Protein AF-A0A1V5QE15-F1 (afdb_monomer_lite)

pLDDT: mean 81.08, std 16.05, range [47.53, 97.56]

Radius of gyration: 15.34 Å; chains: 1; bounding box: 37×34×37 Å

Foldseek 3Di:
DVQCCVPPNPPPDVVVVVVCVVVVVGQFDQPPLLAPVCLVVLVVV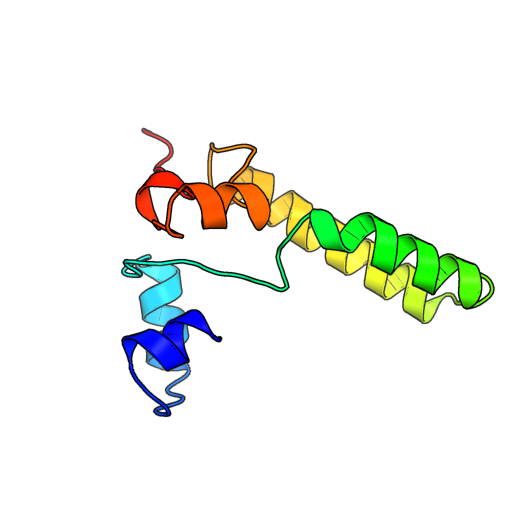CVVVVNDVVSVVVSVVSVVVSVCCCVPQAPDNCLRHNVVCVVVVRGSCVSHPDPPD

Secondary structure (DSSP, 8-state):
-HHHHHHH-S---HHHHHHHHHTT--SB---TTS-GGGHHHHHHHHHHTTS-HHHHHHHHHHHHHHHHHHHHS-S-TTTT-HHHHHHTTTBHHHHS-----

Structure (mmCIF, N/CA/C/O backbone):
data_AF-A0A1V5QE15-F1
#
_entry.id   AF-A0A1V5QE15-F1
#
loop_
_atom_site.group_PDB
_atom_site.id
_atom_site.type_symbol
_atom_site.label_atom_id
_atom_site.label_alt_id
_atom_site.label_comp_id
_atom_site.label_asym_id
_atom_site.label_entity_id
_atom_site.label_seq_id
_atom_site.pdbx_PDB_ins_code
_atom_site.Cartn_x
_atom_site.Cartn_y
_atom_site.Cartn_z
_atom_site.occupancy
_atom_site.B_iso_or_equiv
_atom_site.auth_seq_id
_atom_site.auth_comp_id
_atom_site.auth_asym_id
_atom_site.auth_atom_id
_atom_site.pdbx_PDB_model_num
ATOM 1 N N . MET A 1 1 ? 5.395 -11.832 -4.878 1.00 49.94 1 MET A N 1
ATOM 2 C CA . MET A 1 1 ? 4.986 -13.255 -4.774 1.00 49.94 1 MET A CA 1
ATOM 3 C C . MET A 1 1 ? 4.272 -13.735 -6.039 1.00 49.94 1 MET A C 1
ATOM 5 O O . MET A 1 1 ? 4.802 -14.626 -6.684 1.00 49.94 1 MET A O 1
ATOM 9 N N . LEU A 1 2 ? 3.154 -13.119 -6.454 1.00 51.25 2 LEU A N 1
ATOM 10 C CA . LEU A 1 2 ? 2.493 -13.420 -7.743 1.00 51.25 2 LEU A CA 1
ATOM 11 C C . LEU A 1 2 ? 3.379 -13.117 -8.971 1.00 51.25 2 LEU A C 1
ATOM 13 O O . LEU A 1 2 ? 3.394 -13.891 -9.921 1.00 51.25 2 LEU A O 1
ATOM 17 N N . ASP A 1 3 ? 4.165 -12.042 -8.912 1.00 51.41 3 ASP A N 1
ATOM 18 C CA . ASP A 1 3 ? 5.037 -11.588 -10.011 1.00 51.41 3 ASP A CA 1
ATOM 19 C C . ASP A 1 3 ? 6.124 -12.621 -10.330 1.00 51.41 3 ASP A C 1
ATOM 21 O O . ASP A 1 3 ? 6.329 -13.002 -11.476 1.00 51.41 3 ASP A O 1
ATOM 25 N N . TYR A 1 4 ? 6.748 -13.157 -9.283 1.00 49.56 4 TYR A N 1
ATOM 26 C CA . TYR A 1 4 ? 7.773 -14.191 -9.378 1.00 49.56 4 TYR A CA 1
ATOM 27 C C . TYR A 1 4 ? 7.204 -15.539 -9.846 1.00 49.56 4 TYR A C 1
ATOM 29 O O . TYR A 1 4 ? 7.787 -16.181 -10.712 1.00 49.56 4 TYR A O 1
ATOM 37 N N . LEU A 1 5 ? 6.018 -15.926 -9.360 1.00 55.81 5 LEU A N 1
ATOM 38 C CA . LEU A 1 5 ? 5.313 -17.130 -9.823 1.00 55.81 5 LEU A CA 1
ATOM 39 C C . LEU A 1 5 ? 4.966 -17.077 -11.319 1.00 55.81 5 LEU A C 1
ATOM 41 O O . LEU A 1 5 ? 4.997 -18.105 -11.992 1.00 55.81 5 LEU A O 1
ATOM 45 N N . ARG A 1 6 ? 4.645 -15.889 -11.844 1.00 55.31 6 ARG A N 1
ATOM 46 C CA . ARG A 1 6 ? 4.318 -15.692 -13.261 1.00 55.31 6 ARG A CA 1
ATOM 47 C C . ARG A 1 6 ? 5.556 -15.607 -14.156 1.00 55.31 6 ARG A C 1
ATOM 49 O O . ARG A 1 6 ? 5.504 -16.102 -15.275 1.00 55.31 6 ARG A O 1
ATOM 56 N N . GLU A 1 7 ? 6.630 -14.973 -13.691 1.00 57.59 7 GLU A N 1
ATOM 57 C CA . GLU A 1 7 ? 7.847 -14.747 -14.487 1.00 57.59 7 GLU A CA 1
ATOM 58 C C . GLU A 1 7 ? 8.815 -15.953 -14.444 1.00 57.59 7 GLU A C 1
ATOM 60 O O . GLU A 1 7 ? 9.459 -16.247 -15.446 1.00 57.59 7 GLU A O 1
ATOM 65 N N . TYR A 1 8 ? 8.881 -16.692 -13.326 1.00 56.41 8 TYR A N 1
ATOM 66 C CA . TYR A 1 8 ? 9.831 -17.799 -13.100 1.00 56.41 8 TYR A CA 1
ATOM 67 C C . TYR A 1 8 ? 9.173 -19.179 -12.866 1.00 56.41 8 TYR A C 1
ATOM 69 O O . TYR A 1 8 ? 9.870 -20.195 -12.790 1.00 56.41 8 TYR A O 1
ATOM 77 N N . GLY A 1 9 ? 7.839 -19.257 -12.779 1.00 55.06 9 GLY A N 1
ATOM 78 C CA . GLY A 1 9 ? 7.102 -20.490 -12.463 1.00 55.06 9 GLY A CA 1
ATOM 79 C C . GLY A 1 9 ? 7.080 -20.835 -10.964 1.00 55.06 9 GLY A C 1
ATOM 80 O O . GLY A 1 9 ? 7.522 -20.060 -10.119 1.00 55.06 9 GLY A O 1
ATOM 81 N N . PHE A 1 10 ? 6.566 -22.022 -10.604 1.00 50.22 10 PHE A N 1
ATOM 82 C CA . PHE A 1 10 ? 6.447 -22.517 -9.213 1.00 50.22 10 PHE A CA 1
ATOM 83 C C . PHE A 1 10 ? 7.791 -22.969 -8.605 1.00 50.22 10 PHE A C 1
ATOM 85 O O . PHE A 1 10 ? 7.893 -24.000 -7.946 1.00 50.22 10 PHE A O 1
ATOM 92 N N . ARG A 1 11 ? 8.862 -22.213 -8.842 1.00 51.62 11 ARG A N 1
ATOM 93 C CA . ARG A 1 11 ? 10.180 -22.439 -8.246 1.00 51.62 11 ARG A CA 1
ATOM 94 C C . ARG A 1 11 ? 10.382 -21.401 -7.159 1.00 51.62 11 ARG A C 1
ATOM 96 O O . ARG A 1 11 ? 11.018 -20.400 -7.418 1.00 51.62 11 ARG A O 1
ATOM 103 N N . LEU A 1 12 ? 9.803 -21.592 -5.971 1.00 49.47 12 LEU A N 1
ATOM 104 C CA . LEU A 1 12 ? 9.932 -20.665 -4.833 1.00 49.47 12 LEU A CA 1
ATOM 105 C C . LEU A 1 12 ? 11.373 -20.645 -4.286 1.00 49.47 12 LEU A C 1
ATOM 107 O O . LEU A 1 12 ? 11.650 -21.163 -3.207 1.00 49.47 12 LEU A O 1
ATOM 111 N N . ASN A 1 13 ? 12.306 -20.053 -5.029 1.00 58.50 13 ASN A N 1
ATOM 112 C CA . ASN A 1 13 ? 13.656 -19.797 -4.560 1.00 58.50 13 ASN A CA 1
ATOM 113 C C . ASN A 1 13 ? 13.698 -18.406 -3.921 1.00 58.50 13 ASN A C 1
ATOM 115 O O . ASN A 1 13 ? 13.771 -17.381 -4.598 1.00 58.50 13 ASN A O 1
ATOM 119 N N . LEU A 1 14 ? 13.642 -18.370 -2.588 1.00 55.75 14 LEU A N 1
ATOM 120 C CA . LEU A 1 14 ? 13.657 -17.125 -1.813 1.00 55.75 14 LEU A CA 1
ATOM 121 C C . LEU A 1 14 ? 14.877 -16.254 -2.142 1.00 55.75 14 LEU A C 1
ATOM 123 O O . LEU A 1 14 ? 14.758 -15.034 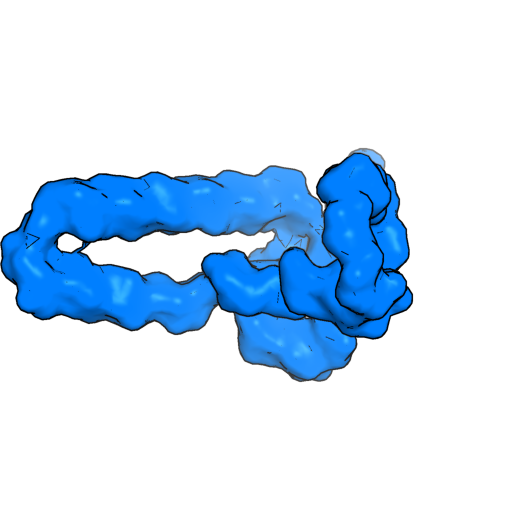-2.186 1.00 55.75 14 LEU A O 1
ATOM 127 N N . ARG A 1 15 ? 16.034 -16.859 -2.438 1.00 60.44 15 ARG A N 1
ATOM 128 C CA . ARG A 1 15 ? 17.254 -16.116 -2.774 1.00 60.44 15 ARG A CA 1
ATOM 129 C C . ARG A 1 15 ? 17.114 -15.361 -4.094 1.00 60.44 15 ARG A C 1
ATOM 131 O O . ARG A 1 15 ? 17.517 -14.207 -4.170 1.00 60.44 15 ARG A O 1
ATOM 138 N N . GLU A 1 16 ? 16.513 -15.982 -5.105 1.00 60.00 16 GLU A N 1
ATOM 139 C CA . GLU A 1 16 ? 16.232 -15.328 -6.388 1.00 60.00 16 GLU A CA 1
ATOM 140 C C . GLU A 1 16 ? 15.116 -14.293 -6.272 1.00 60.00 16 GLU A C 1
ATOM 142 O O . GLU A 1 16 ? 15.199 -13.253 -6.913 1.00 60.00 16 GLU A O 1
ATOM 147 N N . LEU A 1 17 ? 14.111 -14.525 -5.423 1.00 61.84 17 LEU A N 1
ATOM 148 C CA . LEU A 1 17 ? 13.073 -13.536 -5.130 1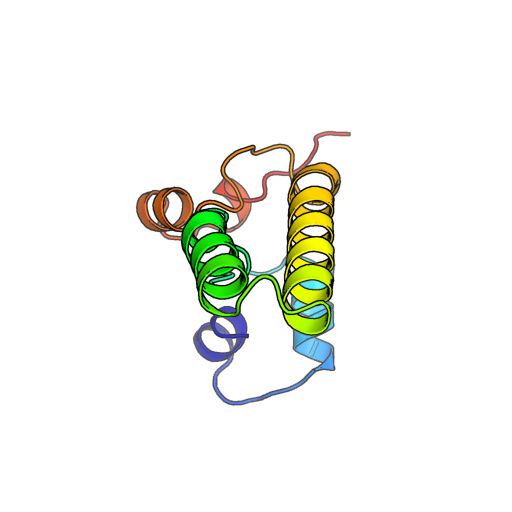.00 61.84 17 LEU A CA 1
ATOM 149 C C . LEU A 1 17 ? 13.683 -12.258 -4.533 1.00 61.84 17 LEU A C 1
ATOM 151 O O . LEU A 1 17 ? 13.402 -11.160 -5.012 1.00 61.84 17 LEU A O 1
ATOM 155 N N . PHE A 1 18 ? 14.531 -12.399 -3.509 1.00 63.84 18 PHE A N 1
ATOM 156 C CA . PHE A 1 18 ? 15.216 -11.264 -2.891 1.00 63.84 18 PHE A CA 1
ATOM 157 C C . PHE A 1 18 ? 16.208 -10.613 -3.854 1.00 63.84 18 PHE A C 1
ATOM 159 O O . PHE A 1 18 ? 16.232 -9.392 -3.934 1.00 63.84 18 PHE A O 1
ATOM 166 N N . HIS A 1 19 ? 16.962 -11.393 -4.632 1.00 65.88 19 HIS A N 1
ATOM 167 C CA . HIS A 1 19 ? 17.895 -10.857 -5.622 1.00 65.88 19 HIS A CA 1
ATOM 168 C C . HIS A 1 19 ? 17.171 -10.095 -6.740 1.00 65.88 19 HIS A C 1
ATOM 170 O O . HIS A 1 19 ? 17.549 -8.977 -7.050 1.00 65.88 19 HIS A O 1
ATOM 176 N N . ALA A 1 20 ? 16.095 -10.638 -7.312 1.00 63.47 20 ALA A N 1
ATOM 177 C CA . ALA A 1 20 ? 15.303 -9.959 -8.339 1.00 63.47 20 ALA A CA 1
ATOM 178 C C . ALA A 1 20 ? 14.579 -8.715 -7.796 1.00 63.47 20 ALA A C 1
ATOM 180 O O . ALA A 1 20 ? 14.425 -7.727 -8.511 1.00 63.47 20 ALA A O 1
ATOM 181 N N . SER A 1 21 ? 14.174 -8.735 -6.521 1.00 64.12 21 SER A N 1
ATOM 182 C CA . SER A 1 21 ? 13.594 -7.573 -5.841 1.00 64.12 21 SER A CA 1
ATOM 183 C C . SER A 1 21 ? 14.617 -6.498 -5.505 1.00 64.12 21 SER A C 1
ATOM 185 O O . SER A 1 21 ? 14.290 -5.317 -5.593 1.00 64.12 21 SER A O 1
ATOM 187 N N . TYR A 1 22 ? 15.832 -6.888 -5.127 1.00 62.25 22 TYR A N 1
ATOM 188 C CA . TYR A 1 22 ? 16.916 -5.968 -4.806 1.00 62.25 22 TYR A CA 1
ATOM 189 C C . TYR A 1 22 ? 17.505 -5.343 -6.075 1.00 62.25 22 TYR A C 1
ATOM 191 O O . TYR A 1 22 ? 17.590 -4.124 -6.179 1.00 62.25 22 TYR A O 1
ATOM 199 N N . GLU A 1 23 ? 17.793 -6.169 -7.081 1.00 66.56 23 GLU A N 1
ATOM 200 C CA . GLU A 1 23 ? 18.293 -5.750 -8.398 1.00 66.56 23 GLU A CA 1
ATOM 201 C C . GLU A 1 23 ? 17.192 -5.181 -9.312 1.00 66.56 23 GLU A C 1
ATOM 203 O O . GLU A 1 23 ? 17.472 -4.747 -10.427 1.00 66.56 23 GLU A O 1
ATOM 208 N N . ARG A 1 24 ? 15.926 -5.188 -8.863 1.00 63.22 24 ARG A N 1
ATOM 209 C CA . ARG A 1 24 ? 14.753 -4.651 -9.583 1.00 63.22 24 ARG A CA 1
ATOM 210 C C . ARG A 1 24 ? 14.655 -5.129 -11.040 1.00 63.22 24 ARG A C 1
ATOM 212 O O . ARG A 1 24 ? 14.254 -4.388 -11.935 1.00 63.22 24 ARG A O 1
ATOM 219 N N . THR A 1 25 ? 14.991 -6.393 -11.293 1.00 65.44 25 THR A N 1
ATOM 220 C CA . THR A 1 25 ? 15.028 -6.975 -12.650 1.00 65.44 25 THR A CA 1
ATOM 221 C C . THR A 1 25 ? 13.650 -7.365 -13.189 1.00 65.44 25 THR A C 1
ATOM 223 O O . THR A 1 25 ? 13.540 -7.904 -14.293 1.00 65.44 25 THR A O 1
ATOM 226 N N . PHE A 1 26 ? 12.582 -7.094 -12.435 1.00 67.69 26 PHE A N 1
ATOM 227 C CA . PHE A 1 26 ? 11.221 -7.418 -12.836 1.00 67.69 26 PHE A CA 1
ATOM 228 C C . PHE A 1 26 ? 10.790 -6.590 -14.048 1.00 67.69 26 PHE A C 1
ATOM 230 O O . PHE A 1 26 ? 10.842 -5.363 -14.035 1.00 67.69 26 PHE A O 1
ATOM 237 N N . LYS A 1 27 ? 10.291 -7.258 -15.094 1.00 72.94 27 LYS A N 1
ATOM 238 C CA . LYS A 1 27 ? 9.635 -6.573 -16.218 1.00 72.94 27 LYS A CA 1
ATOM 239 C C . LYS A 1 27 ? 8.253 -6.059 -15.822 1.00 72.94 27 LYS A C 1
ATOM 241 O O . LYS A 1 27 ? 7.830 -5.006 -16.293 1.00 72.94 27 LYS A O 1
ATOM 246 N N . ARG A 1 28 ? 7.549 -6.800 -14.958 1.00 76.06 28 ARG A N 1
ATOM 247 C CA . ARG A 1 28 ? 6.207 -6.455 -14.477 1.00 76.06 28 ARG A CA 1
ATOM 248 C C . ARG A 1 28 ? 6.105 -6.529 -12.960 1.00 76.06 28 ARG A C 1
ATOM 250 O O . ARG A 1 28 ? 6.689 -7.411 -12.339 1.00 76.06 28 ARG A O 1
ATOM 257 N N . THR A 1 29 ? 5.325 -5.634 -12.362 1.00 81.38 29 THR A N 1
ATOM 258 C CA . THR A 1 29 ? 5.154 -5.553 -10.905 1.00 81.38 29 THR A CA 1
ATOM 259 C C . THR A 1 29 ? 3.693 -5.371 -10.526 1.00 81.38 29 THR A C 1
ATOM 261 O O . THR A 1 29 ? 3.119 -4.303 -10.729 1.00 81.38 29 THR A O 1
ATOM 264 N N . PHE A 1 30 ? 3.085 -6.405 -9.942 1.00 78.00 30 PHE A N 1
ATOM 265 C CA . PHE A 1 30 ? 1.667 -6.410 -9.586 1.00 78.00 30 PHE A CA 1
ATOM 266 C C . PHE A 1 30 ? 1.417 -6.022 -8.127 1.00 78.00 30 PHE A C 1
ATOM 268 O O . PHE A 1 30 ? 0.350 -5.481 -7.865 1.00 78.00 30 PHE A O 1
ATOM 275 N N . LEU A 1 31 ? 2.362 -6.273 -7.194 1.00 82.56 31 LEU A N 1
ATOM 276 C CA . LEU A 1 31 ? 2.281 -6.065 -5.720 1.00 82.56 31 LEU A CA 1
ATOM 277 C C . LEU A 1 31 ? 0.853 -5.831 -5.195 1.00 82.56 31 LEU A C 1
ATOM 279 O O . LEU A 1 31 ? 0.505 -4.723 -4.791 1.00 82.56 31 LEU A O 1
ATOM 283 N N . VAL A 1 32 ? 0.008 -6.862 -5.261 1.00 84.25 32 VAL A N 1
ATOM 284 C CA . VAL A 1 32 ? -1.436 -6.714 -5.013 1.00 84.25 32 VAL A CA 1
ATOM 285 C C . VAL A 1 32 ? -1.720 -6.253 -3.586 1.00 84.25 32 VAL A C 1
ATOM 287 O O . VAL A 1 32 ? -2.560 -5.387 -3.400 1.00 84.25 32 VAL A O 1
ATOM 290 N N . LEU A 1 33 ? -0.995 -6.779 -2.595 1.00 84.06 33 LEU A N 1
ATOM 291 C CA . LEU A 1 33 ? -1.146 -6.406 -1.180 1.00 84.06 33 LEU A CA 1
ATOM 292 C C . LEU A 1 33 ? -0.583 -5.014 -0.846 1.00 84.06 33 LEU A C 1
ATOM 294 O O . LEU A 1 33 ? -0.847 -4.489 0.233 1.00 84.06 33 LEU A O 1
ATOM 298 N N . HIS A 1 34 ? 0.161 -4.410 -1.774 1.00 88.56 34 HIS A N 1
ATOM 299 C CA . HIS A 1 34 ? 0.737 -3.073 -1.653 1.00 88.56 34 HIS A CA 1
ATOM 300 C C . HIS A 1 34 ? -0.044 -2.117 -2.549 1.00 88.56 34 HIS A C 1
ATOM 302 O O . HIS A 1 34 ? 0.483 -1.541 -3.502 1.00 88.56 34 HIS A O 1
ATOM 308 N N . ALA A 1 35 ? -1.345 -2.043 -2.288 1.00 92.38 35 ALA A N 1
ATOM 309 C CA . ALA A 1 35 ? -2.264 -1.186 -3.012 1.00 92.38 35 ALA A CA 1
ATOM 310 C C . ALA A 1 35 ? -3.004 -0.276 -2.028 1.00 92.38 35 ALA A C 1
ATOM 312 O O . ALA A 1 35 ? -3.624 -0.767 -1.080 1.00 92.38 35 ALA A O 1
ATOM 313 N N . TRP A 1 36 ? -2.966 1.038 -2.259 1.00 92.44 36 TRP A N 1
ATOM 314 C CA . TRP A 1 36 ? -3.703 2.016 -1.445 1.00 92.44 36 TRP A CA 1
ATOM 315 C C . TRP A 1 36 ? -5.217 1.790 -1.489 1.00 92.44 36 TRP A C 1
ATOM 317 O O . TRP A 1 36 ? -5.934 2.172 -0.567 1.00 92.44 36 TRP A O 1
ATOM 327 N N . GLU A 1 37 ? -5.709 1.118 -2.528 1.00 94.56 37 GLU A N 1
ATOM 328 C CA . GLU A 1 37 ? -7.107 0.726 -2.670 1.00 94.56 37 GLU A CA 1
ATOM 329 C C . GLU A 1 37 ? -7.588 -0.231 -1.559 1.00 94.56 37 GLU A C 1
ATOM 331 O O . GLU A 1 37 ? -8.791 -0.318 -1.323 1.00 94.56 37 GLU A O 1
ATOM 336 N N . TRP A 1 38 ? -6.684 -0.897 -0.824 1.00 92.69 38 TRP A N 1
ATOM 337 C CA . TRP A 1 38 ? -7.049 -1.713 0.344 1.00 92.69 38 TRP A CA 1
ATOM 338 C C . TRP A 1 38 ? -7.350 -0.895 1.599 1.00 92.69 38 TRP A C 1
ATOM 340 O O . TRP A 1 38 ? -8.066 -1.383 2.471 1.00 92.69 38 TRP A O 1
ATOM 350 N N . THR A 1 39 ? -6.866 0.345 1.699 1.00 93.81 39 THR A N 1
ATOM 351 C CA . THR A 1 39 ? -7.062 1.209 2.872 1.00 93.81 39 THR A CA 1
ATOM 352 C C . THR A 1 39 ? -8.519 1.293 3.348 1.00 93.81 39 THR A C 1
ATOM 354 O O . THR A 1 39 ? -8.747 1.049 4.534 1.00 93.81 39 THR A O 1
ATOM 357 N N . PRO A 1 40 ? -9.533 1.568 2.496 1.00 94.62 40 PRO A N 1
ATOM 358 C CA . PRO A 1 40 ? -10.925 1.603 2.952 1.00 94.62 40 PRO A CA 1
ATOM 359 C C . PRO A 1 40 ? -11.411 0.259 3.511 1.00 94.62 40 PRO A C 1
ATOM 361 O O . PRO A 1 40 ? -12.157 0.242 4.487 1.00 94.62 40 PRO A O 1
ATOM 364 N N . LEU A 1 41 ? -10.967 -0.865 2.940 1.00 94.62 41 LEU A N 1
ATOM 365 C CA . LEU A 1 41 ? -11.346 -2.201 3.406 1.00 94.62 41 LEU A CA 1
ATOM 366 C C . LEU A 1 41 ? -10.698 -2.534 4.754 1.00 94.62 41 LEU A C 1
ATOM 368 O O . LEU A 1 41 ? -11.361 -3.083 5.632 1.00 94.62 41 LEU A O 1
ATOM 372 N N . VAL A 1 42 ? -9.436 -2.147 4.948 1.00 95.00 42 VAL A N 1
ATOM 373 C CA . VAL A 1 42 ? -8.732 -2.300 6.229 1.00 95.00 42 VAL A CA 1
ATOM 374 C C . VAL A 1 42 ? -9.397 -1.449 7.314 1.00 95.00 42 VAL A C 1
ATOM 376 O O . VAL A 1 42 ? -9.664 -1.953 8.403 1.00 95.00 42 VAL A O 1
ATOM 379 N N . ILE A 1 43 ? -9.735 -0.190 7.017 1.00 95.19 43 ILE A N 1
ATOM 380 C CA . ILE A 1 43 ? -10.442 0.695 7.957 1.00 95.19 43 ILE A CA 1
ATOM 381 C C . ILE A 1 43 ? -11.814 0.114 8.322 1.00 95.19 43 ILE A C 1
ATOM 383 O O . ILE A 1 43 ? -12.155 0.052 9.503 1.00 95.19 43 ILE A O 1
ATOM 387 N N . ALA A 1 44 ? -12.582 -0.358 7.335 1.00 96.50 44 ALA A N 1
ATOM 388 C CA . ALA A 1 44 ? -13.882 -0.981 7.571 1.00 96.50 44 ALA A CA 1
ATOM 389 C C . ALA A 1 44 ? -13.766 -2.244 8.441 1.00 96.50 44 ALA A C 1
ATOM 391 O O . ALA A 1 44 ? -14.559 -2.427 9.362 1.00 96.50 44 ALA A O 1
ATOM 392 N N . ALA A 1 45 ? -12.746 -3.078 8.214 1.00 95.75 45 ALA A N 1
ATOM 393 C CA . ALA A 1 45 ? -12.484 -4.262 9.030 1.00 95.75 45 ALA A CA 1
ATOM 394 C C . ALA A 1 45 ? -12.164 -3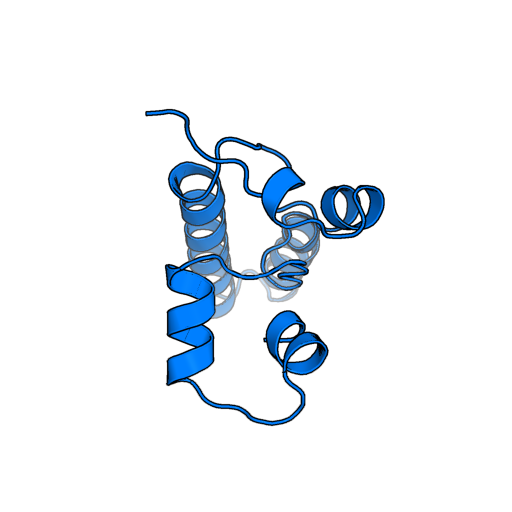.905 10.492 1.00 95.75 45 ALA A C 1
ATOM 396 O O . ALA A 1 45 ? -12.713 -4.518 11.409 1.00 95.75 45 ALA A O 1
ATOM 397 N N . VAL A 1 46 ? -11.329 -2.886 10.725 1.00 97.12 46 VAL A N 1
ATOM 398 C CA . VAL A 1 46 ? -11.041 -2.392 12.083 1.00 97.12 46 VAL A CA 1
ATOM 399 C C . VAL A 1 46 ? -12.317 -1.865 12.741 1.00 97.12 46 VAL A C 1
ATOM 401 O O . VAL A 1 46 ? -12.602 -2.223 13.884 1.00 97.12 46 VAL A O 1
ATOM 404 N N . TRP A 1 47 ? -13.126 -1.086 12.019 1.00 96.75 47 TRP A N 1
ATOM 405 C CA . TRP A 1 47 ? -14.390 -0.553 12.530 1.00 96.75 47 TRP A CA 1
ATOM 406 C C . TRP A 1 47 ? -15.382 -1.660 12.911 1.00 96.75 47 TRP A C 1
ATOM 408 O O . TRP A 1 47 ? -15.876 -1.685 14.037 1.00 96.75 47 TRP A O 1
ATOM 418 N N . TRP A 1 48 ? -15.625 -2.626 12.019 1.00 97.56 48 TRP A N 1
ATOM 419 C CA . TRP A 1 48 ? -16.529 -3.754 12.278 1.00 97.56 48 TRP A CA 1
ATOM 420 C C . TRP A 1 48 ? -16.064 -4.662 13.413 1.00 97.56 48 TRP A C 1
ATOM 422 O O . TRP A 1 48 ? -16.892 -5.285 14.071 1.00 97.56 48 TRP A O 1
ATOM 432 N N . SER A 1 49 ? -14.761 -4.709 13.688 1.00 96.12 49 SER A N 1
ATOM 433 C CA . SER A 1 49 ? -14.220 -5.455 14.827 1.00 96.12 49 SER A CA 1
ATOM 434 C C . SER A 1 49 ? -14.424 -4.774 16.187 1.00 96.12 49 SER A C 1
ATOM 436 O O . SER A 1 49 ? -13.939 -5.287 17.194 1.00 96.12 49 SER A O 1
ATOM 438 N N . GLY A 1 50 ? -15.082 -3.608 16.227 1.00 96.00 50 GLY A N 1
ATOM 439 C CA . GLY A 1 50 ? -15.190 -2.792 17.437 1.00 96.00 50 GLY A CA 1
ATOM 440 C C . GLY A 1 50 ? -13.855 -2.160 17.832 1.00 96.00 50 GLY A C 1
ATOM 441 O O . GLY A 1 50 ? -13.567 -2.040 19.018 1.00 96.00 50 GLY A O 1
ATOM 442 N N . ALA A 1 51 ? -13.026 -1.805 16.842 1.00 93.31 51 ALA A N 1
ATOM 443 C CA . ALA A 1 51 ? -11.668 -1.298 17.036 1.00 93.31 51 ALA A CA 1
ATOM 444 C C . ALA A 1 51 ? -10.777 -2.247 17.860 1.00 93.31 51 ALA A C 1
ATOM 446 O O . ALA A 1 51 ? -10.050 -1.817 18.757 1.00 93.31 51 ALA A O 1
ATOM 447 N N . ASN A 1 52 ? -10.812 -3.549 17.543 1.00 96.56 52 ASN A N 1
ATOM 448 C CA . ASN A 1 52 ? -9.946 -4.537 18.181 1.00 96.56 52 ASN A CA 1
ATOM 449 C C . ASN A 1 52 ? -8.472 -4.074 18.114 1.00 96.56 52 ASN A C 1
ATOM 451 O O . ASN A 1 52 ? -7.968 -3.825 17.013 1.00 96.56 52 ASN A O 1
ATOM 455 N N . PRO A 1 53 ? -7.760 -3.985 19.253 1.00 96.44 53 PRO A N 1
ATOM 456 C CA . PRO A 1 53 ? -6.425 -3.392 19.310 1.00 96.44 53 PRO A CA 1
ATOM 457 C C . PRO A 1 53 ? -5.391 -4.137 18.457 1.00 96.44 53 PRO A C 1
ATOM 459 O O . PRO A 1 53 ? -4.484 -3.510 17.915 1.00 96.44 53 PRO A O 1
ATOM 462 N N . TRP A 1 54 ? -5.543 -5.451 18.267 1.00 97.00 54 TRP A N 1
ATOM 463 C CA . TRP A 1 54 ? -4.657 -6.236 17.405 1.00 97.00 54 TRP A CA 1
ATOM 464 C C . TRP A 1 54 ? -4.846 -5.890 15.930 1.00 97.00 54 TRP A C 1
ATOM 466 O O . TRP A 1 54 ? -3.869 -5.699 15.208 1.00 97.00 54 TRP A O 1
ATOM 476 N N . LEU A 1 55 ? -6.101 -5.765 15.487 1.00 95.69 55 LEU A N 1
ATOM 477 C CA . LEU A 1 55 ? -6.418 -5.378 14.112 1.00 95.69 55 LEU A CA 1
ATOM 478 C C . LEU A 1 55 ? -6.037 -3.924 13.844 1.00 95.69 55 LEU A C 1
ATOM 480 O O . LEU A 1 55 ? -5.468 -3.631 12.796 1.00 95.69 55 LEU A O 1
ATOM 484 N N . ALA A 1 56 ? -6.288 -3.028 14.799 1.00 96.62 56 ALA A N 1
ATOM 485 C CA . ALA A 1 56 ? -5.865 -1.636 14.708 1.00 96.62 56 ALA A CA 1
ATOM 486 C C . ALA A 1 56 ? -4.334 -1.518 14.622 1.00 96.62 56 ALA A C 1
ATOM 488 O O . ALA A 1 56 ? -3.823 -0.828 13.743 1.00 96.62 56 ALA A O 1
ATOM 489 N N . GLY A 1 57 ? -3.593 -2.240 15.470 1.00 97.25 57 GLY A N 1
ATOM 490 C CA . GLY A 1 57 ? -2.129 -2.271 15.429 1.00 97.25 57 GLY A CA 1
ATOM 491 C C . GLY A 1 57 ? -1.586 -2.814 14.105 1.00 97.25 57 GLY A C 1
ATOM 492 O O . GLY A 1 57 ? -0.706 -2.199 13.503 1.00 97.25 57 GLY A O 1
ATOM 493 N N . ALA A 1 58 ? -2.154 -3.915 13.604 1.00 95.81 58 ALA A N 1
ATOM 494 C CA . ALA A 1 58 ? -1.788 -4.477 12.305 1.00 95.81 58 ALA A CA 1
ATOM 495 C C . ALA A 1 58 ? -2.082 -3.507 11.147 1.00 95.81 58 ALA A C 1
ATOM 497 O O . ALA A 1 58 ? -1.251 -3.352 10.254 1.00 95.81 58 ALA A O 1
ATOM 498 N N . ALA A 1 59 ? -3.226 -2.816 11.179 1.00 95.69 59 ALA A N 1
ATOM 499 C CA . ALA A 1 59 ? -3.598 -1.815 10.183 1.00 95.69 59 ALA A CA 1
ATOM 500 C C . ALA A 1 59 ? -2.641 -0.615 10.179 1.00 95.69 59 ALA A C 1
ATOM 502 O O . ALA A 1 59 ? -2.213 -0.181 9.110 1.00 95.69 59 ALA A O 1
ATOM 503 N N . ILE A 1 60 ? -2.266 -0.108 11.358 1.00 96.44 60 ILE A N 1
ATOM 504 C CA . ILE A 1 60 ? -1.296 0.988 11.496 1.00 96.44 60 ILE A CA 1
ATOM 505 C C . ILE A 1 60 ? 0.068 0.558 10.953 1.00 96.44 60 ILE A C 1
ATOM 507 O O . ILE A 1 60 ? 0.648 1.277 10.140 1.00 96.44 60 ILE A O 1
ATOM 511 N N . GLY A 1 61 ? 0.559 -0.620 11.347 1.00 95.81 61 GLY A N 1
ATOM 512 C CA . GLY A 1 61 ? 1.836 -1.145 10.862 1.00 95.81 61 GLY A CA 1
ATOM 513 C C . GLY A 1 61 ? 1.848 -1.339 9.344 1.00 95.81 61 GLY A C 1
ATOM 514 O O . GLY A 1 61 ? 2.791 -0.922 8.675 1.00 95.81 61 GLY A O 1
ATOM 515 N N . TRP A 1 62 ? 0.773 -1.895 8.778 1.00 94.94 62 TRP A N 1
ATOM 516 C CA . TRP A 1 62 ? 0.615 -2.035 7.327 1.00 94.94 62 TRP A CA 1
ATOM 517 C C . TRP A 1 62 ? 0.588 -0.676 6.612 1.00 94.94 62 TRP A C 1
ATOM 519 O O . TRP A 1 62 ? 1.256 -0.505 5.593 1.00 94.94 62 TRP A O 1
ATOM 529 N N . PHE A 1 63 ? -0.123 0.313 7.160 1.00 95.44 63 PHE A N 1
ATOM 530 C CA . PHE A 1 63 ? -0.178 1.663 6.598 1.00 95.44 63 PHE A CA 1
ATOM 531 C C . PHE A 1 63 ? 1.194 2.350 6.617 1.00 95.44 63 PHE A C 1
ATOM 533 O O . PHE A 1 63 ? 1.610 2.927 5.615 1.00 95.44 63 PHE A O 1
ATOM 540 N N . GLN A 1 64 ? 1.920 2.262 7.736 1.00 95.81 64 GLN A N 1
ATOM 541 C CA . GLN A 1 64 ? 3.278 2.797 7.863 1.00 95.81 64 GLN A CA 1
ATOM 542 C C . GLN A 1 64 ? 4.243 2.125 6.885 1.00 95.81 64 GLN A C 1
ATOM 544 O O . GLN A 1 64 ? 5.021 2.821 6.233 1.00 95.81 64 GLN A O 1
ATOM 549 N N . HIS A 1 65 ? 4.159 0.797 6.749 1.00 93.88 65 HIS A N 1
ATOM 550 C CA . HIS A 1 65 ? 4.924 0.033 5.764 1.00 93.88 65 HIS A CA 1
ATOM 551 C C . HIS A 1 65 ? 4.672 0.564 4.347 1.00 93.88 65 HIS A C 1
ATOM 553 O O . HIS A 1 65 ? 5.619 0.907 3.645 1.00 93.88 65 HIS A O 1
ATOM 559 N N . LEU A 1 66 ? 3.403 0.712 3.946 1.00 93.12 66 LEU A N 1
ATOM 560 C CA . LEU A 1 66 ? 3.036 1.182 2.606 1.00 93.12 66 LEU A CA 1
ATOM 561 C C . LEU A 1 66 ? 3.448 2.642 2.356 1.00 93.12 66 LEU A C 1
ATOM 563 O O . LEU A 1 66 ? 3.866 2.998 1.253 1.00 93.12 66 LEU A O 1
ATOM 567 N N . LEU A 1 67 ? 3.370 3.488 3.383 1.00 92.62 67 LEU A N 1
ATOM 568 C CA . LEU A 1 67 ? 3.816 4.875 3.308 1.00 92.62 67 LEU A CA 1
ATOM 569 C C . LEU A 1 67 ? 5.335 4.970 3.127 1.00 92.62 67 LEU A C 1
ATOM 571 O O . LEU A 1 67 ? 5.797 5.710 2.261 1.00 92.62 67 LEU A O 1
ATOM 575 N N . ALA A 1 68 ? 6.111 4.211 3.904 1.00 92.19 68 ALA A N 1
ATOM 576 C CA . ALA A 1 68 ? 7.563 4.153 3.755 1.00 92.19 68 ALA A CA 1
ATOM 577 C C . ALA A 1 68 ? 7.951 3.669 2.350 1.00 92.19 68 ALA A C 1
ATOM 579 O O . ALA A 1 68 ? 8.774 4.287 1.676 1.00 92.19 68 ALA A O 1
ATOM 580 N N . ASP A 1 69 ? 7.276 2.629 1.870 1.00 89.38 69 ASP A N 1
ATOM 581 C CA . ASP A 1 69 ? 7.427 2.092 0.523 1.00 89.38 69 ASP A CA 1
ATOM 582 C C . ASP A 1 69 ? 7.159 3.150 -0.567 1.00 89.38 69 ASP A C 1
ATOM 584 O O . ASP A 1 69 ? 7.914 3.244 -1.539 1.00 89.38 69 ASP A O 1
ATOM 588 N N . GLN A 1 70 ? 6.124 3.979 -0.406 1.00 90.00 70 GLN A N 1
ATOM 589 C CA . GLN A 1 70 ? 5.773 5.061 -1.334 1.00 90.00 70 GLN A CA 1
ATOM 590 C C . GLN A 1 70 ? 6.786 6.213 -1.332 1.00 90.00 70 GLN A C 1
ATOM 592 O O . GLN A 1 70 ? 6.975 6.842 -2.373 1.00 90.00 70 GLN A O 1
ATOM 597 N N . LEU A 1 71 ? 7.415 6.498 -0.191 1.00 89.69 71 LEU A N 1
ATOM 598 C CA . LEU A 1 71 ? 8.373 7.597 -0.044 1.00 89.69 71 LEU A CA 1
ATOM 599 C C . LEU A 1 71 ? 9.791 7.207 -0.470 1.00 89.69 71 LEU A C 1
ATOM 601 O O . LEU A 1 71 ? 10.519 8.044 -0.994 1.00 89.69 71 LEU A O 1
ATOM 605 N N . VAL A 1 72 ? 10.191 5.955 -0.238 1.00 87.50 72 VAL A N 1
ATOM 606 C CA . VAL A 1 72 ? 11.589 5.524 -0.387 1.00 87.50 72 VAL A CA 1
ATOM 607 C C . VAL A 1 72 ? 11.830 4.761 -1.690 1.00 87.50 72 VAL A C 1
ATOM 609 O O . VAL A 1 72 ? 12.906 4.876 -2.276 1.00 87.50 72 VAL A O 1
ATOM 612 N N . ASN A 1 73 ? 10.858 3.991 -2.194 1.00 84.06 73 ASN A N 1
ATOM 613 C CA . ASN A 1 73 ? 11.138 3.086 -3.316 1.00 84.06 73 ASN A CA 1
ATOM 614 C C . ASN A 1 73 ? 11.003 3.739 -4.698 1.00 84.06 73 ASN A C 1
ATOM 616 O O . ASN A 1 73 ? 11.555 3.202 -5.666 1.00 84.06 73 ASN A O 1
ATOM 620 N N . THR A 1 74 ? 10.286 4.860 -4.822 1.00 84.06 74 THR A N 1
ATOM 621 C CA . THR A 1 74 ? 9.945 5.456 -6.122 1.00 84.06 74 THR A CA 1
ATOM 622 C C . THR A 1 74 ? 9.494 6.916 -6.016 1.00 84.06 74 THR A C 1
ATOM 624 O O . THR A 1 74 ? 8.832 7.271 -5.045 1.00 84.06 74 THR A O 1
ATOM 627 N N . PRO A 1 75 ? 9.791 7.768 -7.019 1.00 84.50 75 PRO A N 1
ATOM 628 C CA . PRO A 1 75 ? 9.244 9.121 -7.086 1.00 84.50 75 PRO A CA 1
ATOM 629 C C . PRO A 1 75 ? 7.803 9.152 -7.631 1.00 84.50 75 PRO A C 1
ATOM 631 O O . PRO A 1 75 ? 7.133 10.185 -7.566 1.00 84.50 75 PRO A O 1
ATOM 634 N N . ASN A 1 76 ? 7.293 8.044 -8.182 1.00 88.12 76 ASN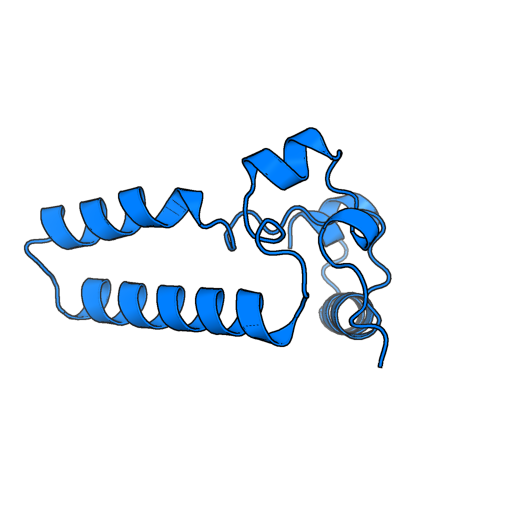 A N 1
ATOM 635 C CA . ASN A 1 76 ? 5.946 7.987 -8.737 1.00 88.12 76 ASN A CA 1
ATOM 636 C C . ASN A 1 76 ? 4.899 7.813 -7.624 1.00 88.12 76 ASN A C 1
ATOM 638 O O . ASN A 1 76 ? 4.765 6.745 -7.027 1.00 88.12 76 ASN A O 1
ATOM 642 N N . LYS A 1 77 ? 4.084 8.851 -7.407 1.00 88.62 77 LYS A N 1
ATOM 643 C CA . LYS A 1 77 ? 2.996 8.872 -6.408 1.00 88.62 77 LYS A CA 1
ATOM 644 C C . LYS A 1 77 ? 1.908 7.815 -6.642 1.00 88.62 77 LYS A C 1
ATOM 646 O O . LYS A 1 77 ? 1.124 7.543 -5.743 1.00 88.62 77 LYS A O 1
ATOM 651 N N . TRP A 1 78 ? 1.847 7.236 -7.842 1.00 90.06 78 TRP A N 1
ATOM 652 C CA . TRP A 1 78 ? 0.855 6.235 -8.235 1.00 90.06 78 TRP A CA 1
ATOM 653 C C . TRP A 1 78 ? 1.407 4.810 -8.283 1.00 90.06 78 TRP A C 1
ATOM 655 O O . TRP A 1 78 ? 0.673 3.883 -8.626 1.00 90.06 78 TRP A O 1
ATOM 665 N N . ALA A 1 79 ? 2.679 4.616 -7.927 1.00 88.81 79 ALA A N 1
ATOM 666 C CA . ALA A 1 79 ? 3.347 3.319 -7.982 1.00 88.81 79 ALA A CA 1
ATOM 667 C C . ALA A 1 79 ? 2.604 2.224 -7.202 1.00 88.81 79 ALA A C 1
ATOM 669 O O . ALA A 1 79 ? 2.541 1.078 -7.641 1.00 88.81 79 ALA A O 1
ATOM 670 N N . TYR A 1 80 ? 1.993 2.591 -6.073 1.00 91.62 80 TYR A N 1
ATOM 671 C CA . TYR A 1 80 ? 1.221 1.691 -5.216 1.00 91.62 80 TYR A CA 1
ATOM 672 C C . TYR A 1 80 ? -0.297 1.818 -5.421 1.00 91.62 80 TYR A C 1
ATOM 674 O O . TYR A 1 80 ? -1.072 1.428 -4.556 1.00 91.62 80 TYR A O 1
ATOM 682 N N . SER A 1 81 ? -0.758 2.339 -6.563 1.00 92.75 81 SER A N 1
ATOM 683 C CA . SER A 1 81 ? -2.147 2.161 -7.006 1.00 92.75 81 SER A CA 1
ATOM 684 C C . SER A 1 81 ? -2.231 0.934 -7.908 1.00 92.75 81 SER A C 1
ATOM 686 O O . SER A 1 81 ? -1.530 0.833 -8.921 1.00 92.75 81 SER A O 1
ATOM 688 N N . ILE A 1 82 ? -3.081 -0.032 -7.560 1.00 90.88 82 ILE A N 1
ATOM 689 C CA . ILE A 1 82 ? -3.287 -1.209 -8.416 1.00 90.88 82 ILE A CA 1
ATOM 690 C C . ILE A 1 82 ? -4.001 -0.837 -9.717 1.00 90.88 82 ILE A C 1
ATOM 692 O O . ILE A 1 82 ? -3.660 -1.370 -10.772 1.00 90.88 82 ILE A O 1
AT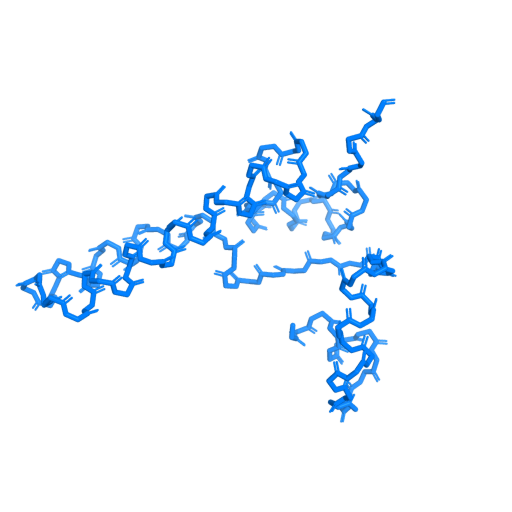OM 696 N N . ILE A 1 83 ? -4.930 0.123 -9.671 1.00 92.19 83 ILE A N 1
ATOM 697 C CA . ILE A 1 83 ? -5.653 0.597 -10.859 1.00 92.19 83 ILE A CA 1
ATOM 698 C C . ILE A 1 83 ? -4.686 1.290 -11.817 1.00 92.19 83 ILE A C 1
ATOM 700 O O . ILE A 1 83 ? -4.717 1.041 -13.024 1.00 92.19 83 ILE A O 1
ATOM 704 N N . TRP A 1 84 ? -3.802 2.138 -11.290 1.00 92.25 84 TRP A N 1
ATOM 705 C CA . TRP A 1 84 ? -2.810 2.828 -12.103 1.00 92.25 84 TRP A CA 1
ATOM 706 C C . TRP A 1 84 ? -1.845 1.842 -12.759 1.00 92.25 84 TRP A C 1
ATOM 708 O O . TRP A 1 84 ? -1.643 1.906 -13.972 1.00 92.25 84 TRP A O 1
ATOM 718 N N . ARG A 1 85 ? -1.313 0.879 -11.996 1.00 90.44 85 ARG A N 1
ATOM 719 C CA . ARG A 1 85 ? -0.421 -0.151 -12.544 1.00 90.44 85 ARG A CA 1
ATOM 720 C C . ARG A 1 85 ? -1.112 -0.994 -13.604 1.00 90.44 85 ARG A C 1
ATOM 722 O O . ARG A 1 85 ? -0.523 -1.231 -14.652 1.00 90.44 85 ARG A O 1
ATOM 729 N N . TRP A 1 86 ? -2.370 -1.375 -13.387 1.00 89.69 86 TRP A N 1
ATOM 730 C CA . TRP A 1 86 ? -3.151 -2.111 -14.380 1.00 89.69 86 TRP A CA 1
ATOM 731 C C . TRP A 1 86 ? -3.293 -1.338 -15.697 1.00 89.69 86 TRP A C 1
ATOM 733 O O . TRP A 1 86 ? -3.044 -1.902 -16.763 1.00 89.69 86 TRP A O 1
ATOM 743 N N . ARG A 1 87 ? -3.594 -0.032 -15.634 1.00 92.75 87 ARG A N 1
ATOM 744 C CA . ARG A 1 87 ? -3.680 0.840 -16.822 1.00 92.75 87 ARG A CA 1
ATOM 745 C C . ARG A 1 87 ? -2.360 0.965 -17.586 1.00 92.75 87 ARG A C 1
ATOM 747 O O . ARG A 1 87 ? -2.389 1.166 -18.793 1.00 92.75 87 ARG A O 1
ATOM 754 N N . HIS A 1 88 ? -1.228 0.804 -16.906 1.00 91.12 88 HIS A N 1
ATOM 755 C CA . HIS A 1 88 ? 0.111 0.845 -17.501 1.00 91.12 88 HIS A CA 1
ATOM 756 C C . HIS A 1 88 ? 0.696 -0.559 -17.734 1.00 91.12 88 HIS A C 1
ATOM 758 O O . HIS A 1 88 ? 1.909 -0.729 -17.833 1.00 91.12 88 HIS A O 1
ATOM 764 N N . GLY A 1 89 ? -0.153 -1.593 -17.792 1.00 89.06 89 GLY A N 1
ATOM 765 C CA . GLY A 1 89 ? 0.267 -2.963 -18.104 1.00 89.06 89 GLY A CA 1
ATOM 766 C C . GLY A 1 89 ? 1.183 -3.604 -17.056 1.00 89.06 89 GLY A C 1
ATOM 767 O O . GLY A 1 89 ? 1.858 -4.591 -17.356 1.00 89.06 89 GLY A O 1
ATOM 768 N N . PHE A 1 90 ? 1.196 -3.058 -15.839 1.00 86.75 90 PHE A N 1
ATOM 769 C CA . PHE A 1 90 ? 2.086 -3.408 -14.733 1.00 86.75 90 PHE A CA 1
ATOM 770 C C . PHE A 1 90 ? 3.574 -3.228 -15.047 1.00 86.75 90 PHE A C 1
ATOM 772 O O . PHE A 1 90 ? 4.395 -3.895 -14.425 1.00 86.75 90 PHE A O 1
ATOM 779 N N . ASP A 1 91 ? 3.945 -2.358 -15.989 1.00 87.50 91 ASP A N 1
ATOM 780 C CA . ASP A 1 91 ? 5.352 -2.114 -16.321 1.00 87.50 91 ASP A CA 1
ATOM 781 C C . ASP A 1 91 ? 6.123 -1.575 -15.100 1.00 87.50 91 ASP A C 1
ATOM 783 O O . ASP A 1 91 ? 5.748 -0.558 -14.501 1.00 87.50 91 ASP A O 1
ATOM 787 N N . HIS A 1 92 ? 7.196 -2.275 -14.712 1.00 84.62 92 HIS A N 1
ATOM 788 C CA . HIS A 1 92 ? 7.990 -1.920 -13.535 1.00 84.62 92 HIS A CA 1
ATOM 789 C C . HIS A 1 92 ? 8.698 -0.573 -13.689 1.00 84.62 92 HIS A C 1
ATOM 791 O O . HIS A 1 92 ? 8.717 0.199 -12.739 1.00 84.62 92 HIS A O 1
ATOM 797 N N . LYS A 1 93 ? 9.244 -0.253 -14.867 1.00 85.56 93 LYS A N 1
ATOM 798 C CA . LYS A 1 93 ? 9.995 0.995 -15.089 1.00 85.56 93 LYS A CA 1
ATOM 799 C C . LYS A 1 93 ? 9.081 2.211 -15.050 1.00 85.56 93 LYS A C 1
ATOM 801 O O . LYS A 1 93 ? 9.481 3.272 -14.585 1.00 85.56 93 LYS A O 1
ATOM 806 N N . VAL A 1 94 ? 7.850 2.039 -15.525 1.00 87.19 94 VAL A N 1
ATOM 807 C CA . VAL A 1 94 ? 6.807 3.071 -15.488 1.00 87.19 94 VAL A CA 1
ATOM 808 C C . VAL A 1 94 ? 6.286 3.256 -14.061 1.00 87.19 94 VAL A C 1
ATOM 810 O O . VAL A 1 94 ? 6.102 4.381 -13.600 1.00 87.19 94 VAL A O 1
ATOM 813 N N . SER A 1 95 ? 6.085 2.158 -13.331 1.00 86.44 95 SER A N 1
ATOM 814 C CA . SER A 1 95 ? 5.552 2.189 -11.963 1.00 86.44 95 SER A CA 1
ATOM 815 C C . SER A 1 95 ? 6.581 2.638 -10.932 1.00 86.44 95 SER A C 1
ATOM 817 O O . SER A 1 95 ? 6.257 3.438 -10.065 1.00 86.44 95 SER A O 1
ATOM 819 N N . PHE A 1 96 ? 7.821 2.175 -11.056 1.00 87.06 96 PHE A N 1
ATOM 820 C CA . PHE A 1 96 ? 8.930 2.434 -10.143 1.00 87.06 96 PHE A CA 1
ATOM 821 C C . PHE A 1 96 ? 10.116 3.060 -10.895 1.00 87.06 96 PHE A C 1
ATOM 823 O O . PHE A 1 96 ? 11.193 2.460 -10.949 1.00 87.06 96 PHE A O 1
ATOM 830 N N . PRO A 1 97 ? 9.946 4.259 -11.489 1.00 82.88 97 PRO A N 1
ATOM 831 C CA . PRO A 1 97 ? 11.039 4.947 -12.160 1.00 82.88 97 PRO A CA 1
ATOM 832 C C . PRO A 1 97 ? 12.150 5.274 -11.161 1.00 82.88 97 PRO A C 1
ATOM 834 O O . PRO A 1 97 ? 11.916 5.402 -9.954 1.00 82.88 97 PRO A O 1
ATOM 837 N N . PHE A 1 98 ? 13.373 5.400 -11.665 1.00 72.12 98 PHE A N 1
ATOM 838 C CA . PHE A 1 98 ? 14.512 5.786 -10.846 1.00 72.12 98 PHE A CA 1
ATOM 839 C C . PHE A 1 98 ? 14.292 7.189 -10.268 1.00 72.12 98 PHE A C 1
ATOM 841 O O . PHE A 1 98 ? 13.754 8.068 -10.938 1.00 72.12 98 PHE A O 1
ATOM 848 N N . HIS A 1 99 ? 14.744 7.411 -9.033 1.00 57.16 99 HIS A N 1
ATOM 849 C CA . HIS A 1 99 ? 15.208 8.750 -8.694 1.00 57.16 99 HIS A CA 1
ATOM 850 C C . HIS A 1 99 ? 16.479 8.949 -9.521 1.00 57.16 99 HIS A C 1
ATOM 852 O O . HIS A 1 99 ? 17.466 8.249 -9.283 1.00 57.16 99 HIS A O 1
ATOM 858 N N . GLU A 1 100 ? 16.445 9.824 -10.525 1.00 50.88 100 GLU A N 1
ATOM 859 C CA . GLU A 1 100 ? 17.692 10.399 -11.028 1.00 50.88 100 GLU A CA 1
ATOM 860 C C . GLU A 1 100 ? 18.394 11.011 -9.806 1.00 50.88 100 GLU A C 1
ATOM 862 O O . GLU A 1 100 ? 17.794 11.812 -9.086 1.00 50.88 100 GLU A O 1
ATOM 867 N N . ARG A 1 101 ? 19.584 10.497 -9.481 1.00 47.53 101 ARG A N 1
ATOM 868 C CA . ARG A 1 101 ? 20.438 11.088 -8.447 1.00 47.53 101 ARG A CA 1
ATOM 869 C C . ARG A 1 101 ? 21.114 12.324 -9.007 1.00 47.53 101 ARG A C 1
ATOM 871 O O . ARG A 1 101 ? 21.547 12.242 -10.178 1.00 47.53 101 ARG A O 1
#

Sequence (101 aa):
MLDYLREYGFRLNLRELFHASYERTFKRTFLVLHAWEWTPLVIAAVWWSGANPWLAGAAIGWFQHLLADQLVNTPNKWAYSIIWRWRHGFDHKVSFPFHER